Protein AF-A0A5C3P527-F1 (afdb_monomer_lite)

Organism: NCBI:txid1314778

Radius of gyration: 15.07 Å; chains: 1; bounding box: 30×20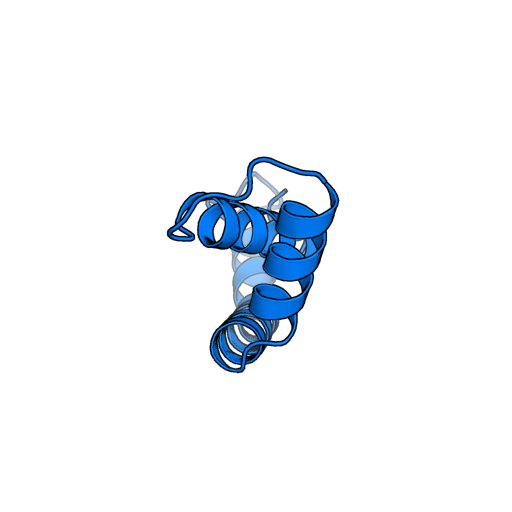×41 Å

Secondary structure (DSSP, 8-state):
--S-HHHHHHHHHHHHHHT-SSPP-SHHHHHHHHHHHHTSHHHHHHHHHHHHHHHHHHHHHHHTTT-----

Structure (mmCIF, N/CA/C/O backbone):
data_AF-A0A5C3P527-F1
#
_entry.id   AF-A0A5C3P527-F1
#
loop_
_atom_site.group_PDB
_atom_site.id
_atom_site.type_symbol
_atom_site.label_atom_id
_atom_site.label_alt_id
_atom_site.label_comp_id
_atom_site.label_asym_id
_atom_site.label_entity_id
_atom_site.label_seq_id
_atom_site.pdbx_PDB_ins_code
_atom_site.Cartn_x
_atom_site.Cartn_y
_atom_site.Cartn_z
_atom_site.occupancy
_atom_site.B_iso_or_equiv
_atom_site.auth_seq_id
_atom_site.auth_comp_id
_atom_site.auth_asym_id
_atom_site.auth_atom_id
_atom_site.pdbx_PDB_model_num
ATOM 1 N N . PRO A 1 1 ? 3.023 9.517 -9.523 1.00 54.50 1 PRO A N 1
ATOM 2 C CA . PRO A 1 1 ? 3.912 8.863 -8.530 1.00 54.50 1 PRO A CA 1
ATOM 3 C C . PRO A 1 1 ? 4.133 7.393 -8.925 1.00 54.50 1 PRO A C 1
ATOM 5 O O . PRO A 1 1 ? 3.663 6.456 -8.289 1.00 54.50 1 PRO A O 1
ATOM 8 N N . ASP A 1 2 ? 4.843 7.218 -10.034 1.00 56.00 2 ASP A N 1
ATOM 9 C CA . ASP A 1 2 ? 4.657 6.061 -10.927 1.00 56.00 2 ASP A CA 1
ATOM 10 C C . ASP A 1 2 ? 5.669 4.934 -10.645 1.00 56.00 2 ASP A C 1
ATOM 12 O O . ASP A 1 2 ? 5.451 3.730 -10.832 1.00 56.00 2 ASP A O 1
ATOM 16 N N . LEU A 1 3 ? 6.813 5.345 -10.098 1.00 67.44 3 LEU A N 1
ATOM 17 C CA . LEU A 1 3 ? 7.952 4.484 -9.793 1.00 67.44 3 LEU A CA 1
ATOM 18 C C . LEU A 1 3 ? 8.151 4.260 -8.292 1.00 67.44 3 LEU A C 1
ATOM 20 O O . LEU A 1 3 ? 8.861 3.336 -7.898 1.00 67.44 3 LEU A O 1
ATOM 24 N N . SER A 1 4 ? 7.535 5.089 -7.448 1.00 82.00 4 SER A N 1
ATOM 25 C CA . SER A 1 4 ? 7.709 4.985 -6.005 1.00 82.00 4 SER A CA 1
ATOM 26 C C . SER A 1 4 ? 6.809 3.889 -5.440 1.00 82.00 4 SER A C 1
ATOM 28 O O . SER A 1 4 ? 5.579 3.992 -5.448 1.00 82.00 4 SER A O 1
ATOM 30 N N . CYS A 1 5 ? 7.431 2.825 -4.929 1.00 85.00 5 CYS A N 1
ATOM 31 C CA . CYS A 1 5 ? 6.711 1.744 -4.256 1.00 85.00 5 CYS A CA 1
ATOM 32 C C . CYS A 1 5 ? 5.975 2.250 -3.012 1.00 85.00 5 CYS A C 1
ATOM 34 O O . CYS A 1 5 ? 4.876 1.790 -2.731 1.00 85.00 5 CYS A O 1
ATOM 36 N N . ILE A 1 6 ? 6.531 3.226 -2.291 1.00 88.19 6 ILE A N 1
ATOM 37 C CA . ILE A 1 6 ? 5.885 3.719 -1.073 1.00 88.19 6 ILE A CA 1
ATOM 38 C C . ILE A 1 6 ? 4.594 4.495 -1.381 1.00 88.19 6 ILE A C 1
ATOM 40 O O . ILE A 1 6 ? 3.605 4.315 -0.683 1.00 88.19 6 ILE A O 1
ATOM 44 N N . GLU A 1 7 ? 4.536 5.241 -2.487 1.00 89.50 7 GLU A N 1
ATOM 45 C CA . GLU A 1 7 ? 3.309 5.932 -2.930 1.00 89.50 7 GLU A CA 1
ATOM 46 C C . GLU A 1 7 ? 2.198 4.940 -3.300 1.00 89.50 7 GLU A C 1
ATOM 48 O O . GLU A 1 7 ? 1.037 5.094 -2.926 1.00 89.50 7 GLU A O 1
ATOM 53 N N . ASN A 1 8 ? 2.574 3.860 -3.990 1.00 90.81 8 ASN A N 1
ATOM 54 C CA . ASN A 1 8 ? 1.656 2.773 -4.331 1.00 90.81 8 ASN A CA 1
ATOM 55 C C . ASN A 1 8 ? 1.182 2.007 -3.077 1.00 90.81 8 ASN A C 1
ATOM 57 O O . ASN A 1 8 ? 0.070 1.475 -3.067 1.00 90.81 8 ASN A O 1
ATOM 61 N N . ALA A 1 9 ? 2.011 1.928 -2.032 1.00 93.06 9 ALA A N 1
ATOM 62 C CA . ALA A 1 9 ? 1.635 1.341 -0.749 1.00 93.06 9 ALA A CA 1
ATOM 63 C C . ALA A 1 9 ? 0.665 2.246 0.024 1.00 93.06 9 ALA A C 1
ATOM 65 O O . ALA A 1 9 ? -0.340 1.749 0.528 1.00 93.06 9 ALA A O 1
ATOM 66 N N . TRP A 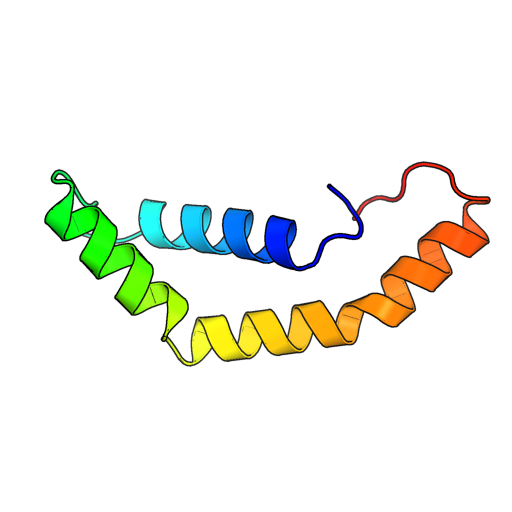1 10 ? 0.908 3.561 0.057 1.00 94.19 10 TRP A N 1
ATOM 67 C CA . TRP A 1 10 ? 0.007 4.519 0.703 1.00 94.19 10 TRP A CA 1
ATOM 68 C C . TRP A 1 10 ? -1.380 4.541 0.063 1.00 94.19 10 TRP A C 1
ATOM 70 O O . TRP A 1 10 ? -2.374 4.419 0.776 1.00 94.19 10 TRP A O 1
ATOM 80 N N . ALA A 1 11 ? -1.454 4.596 -1.270 1.00 93.31 11 ALA A N 1
ATOM 81 C CA . ALA A 1 11 ? -2.728 4.585 -1.988 1.00 93.31 11 ALA A CA 1
ATOM 82 C C . ALA A 1 11 ? -3.549 3.310 -1.714 1.00 93.31 11 ALA A C 1
ATOM 84 O O . ALA A 1 11 ? -4.769 3.359 -1.546 1.00 93.31 11 ALA A O 1
ATOM 85 N N . GLU A 1 12 ? -2.888 2.150 -1.635 1.00 94.75 12 GLU A N 1
ATOM 86 C CA . GLU A 1 12 ? -3.564 0.892 -1.310 1.00 94.75 12 GLU A CA 1
ATOM 87 C C . GLU A 1 12 ? -4.002 0.835 0.159 1.00 94.75 12 GLU A C 1
ATOM 89 O O . GLU A 1 12 ? -5.104 0.362 0.448 1.00 94.75 12 GLU A O 1
ATOM 94 N N . LEU A 1 13 ? -3.177 1.334 1.085 1.00 95.31 13 LEU A N 1
ATOM 95 C CA . LEU 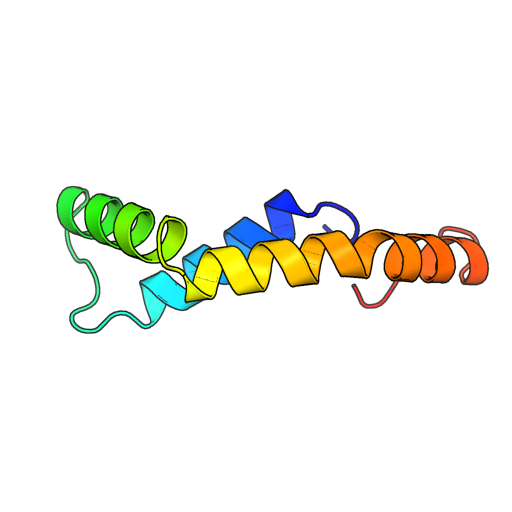A 1 13 ? -3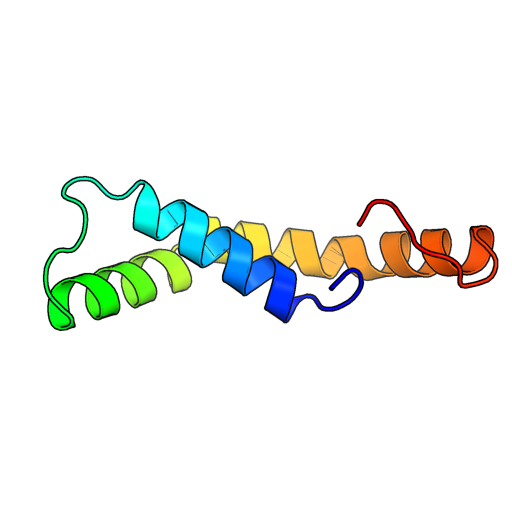.518 1.392 2.505 1.00 95.31 13 LEU A CA 1
ATOM 96 C C . LEU A 1 13 ? -4.754 2.272 2.735 1.00 95.31 13 LEU A C 1
ATOM 98 O O . LEU A 1 13 ? -5.701 1.845 3.395 1.00 95.31 13 LEU A O 1
ATOM 102 N N . GLU A 1 14 ? -4.789 3.459 2.127 1.00 94.38 14 GLU A N 1
ATOM 103 C CA . GLU A 1 14 ? -5.938 4.367 2.175 1.00 94.38 14 GLU A CA 1
ATOM 104 C C . GLU A 1 14 ? -7.208 3.696 1.628 1.00 94.38 14 GLU A C 1
ATOM 106 O O . GLU A 1 14 ? -8.272 3.730 2.262 1.00 94.38 14 GLU A O 1
ATOM 111 N N . ARG A 1 15 ? -7.098 3.021 0.475 1.00 94.62 15 ARG A N 1
ATOM 112 C CA . ARG A 1 15 ? -8.212 2.292 -0.145 1.00 94.62 15 ARG A CA 1
ATOM 113 C C . ARG A 1 15 ? -8.774 1.209 0.776 1.00 94.62 15 ARG A C 1
ATOM 115 O O . ARG A 1 15 ? -9.993 1.028 0.822 1.00 94.62 15 ARG A O 1
ATOM 122 N N . ARG A 1 16 ? -7.913 0.476 1.488 1.00 94.94 16 ARG A N 1
ATOM 123 C CA . ARG A 1 16 ? -8.317 -0.585 2.425 1.00 94.94 16 ARG A CA 1
ATOM 124 C C . ARG A 1 16 ? -8.984 -0.019 3.671 1.00 94.94 16 ARG A C 1
ATOM 126 O O . ARG A 1 16 ? -10.094 -0.434 3.994 1.00 94.94 16 ARG A O 1
ATOM 133 N N . VAL A 1 17 ? -8.376 0.987 4.296 1.00 94.00 17 VAL A N 1
ATOM 134 C CA . VAL A 1 17 ? -8.923 1.640 5.495 1.00 94.00 17 VAL A CA 1
ATOM 135 C C . VAL A 1 17 ? -10.276 2.297 5.213 1.00 94.00 17 VAL A C 1
ATOM 137 O O . VAL A 1 17 ? -11.198 2.189 6.019 1.00 94.00 17 VAL A O 1
ATOM 140 N N . THR A 1 18 ? -10.456 2.892 4.031 1.00 91.56 18 THR A N 1
ATOM 141 C CA . THR A 1 18 ? -11.736 3.500 3.622 1.00 91.56 18 THR A CA 1
ATOM 142 C C . THR A 1 18 ? -12.854 2.465 3.446 1.00 91.56 18 THR A C 1
ATOM 144 O O . THR A 1 18 ? -14.032 2.796 3.578 1.00 91.56 18 THR A O 1
ATOM 147 N N . ARG A 1 19 ? -12.497 1.206 3.164 1.00 92.44 19 ARG A N 1
ATOM 148 C CA . ARG A 1 19 ? -13.425 0.077 3.014 1.00 92.44 19 ARG A CA 1
ATOM 149 C C . ARG A 1 19 ? -13.650 -0.702 4.313 1.00 92.44 19 ARG A C 1
ATOM 151 O O . ARG A 1 19 ? -14.482 -1.609 4.318 1.00 92.44 19 ARG A O 1
ATOM 158 N N . CYS A 1 20 ? -12.944 -0.378 5.400 1.00 88.50 20 CYS A N 1
ATOM 159 C CA . CYS A 1 20 ? -13.200 -0.995 6.697 1.00 88.50 20 CYS A CA 1
ATOM 160 C C . CYS A 1 20 ? -14.655 -0.764 7.131 1.00 88.50 20 CYS A C 1
ATOM 162 O O . CYS A 1 20 ? -15.218 0.314 6.941 1.00 88.50 20 CYS A O 1
ATOM 164 N N . THR A 1 21 ? -15.251 -1.791 7.736 1.00 86.19 21 THR A N 1
ATOM 165 C CA . THR A 1 21 ? -16.586 -1.727 8.336 1.00 86.19 21 THR A CA 1
ATOM 166 C C . THR A 1 21 ? -16.479 -2.172 9.800 1.00 86.19 21 THR A C 1
ATOM 168 O O . THR A 1 21 ? -16.065 -3.307 10.035 1.00 86.19 21 THR A O 1
ATOM 171 N N . PRO A 1 22 ? -16.821 -1.319 10.785 1.00 85.44 22 PRO A N 1
ATOM 172 C CA . PRO A 1 22 ? -17.218 0.081 10.627 1.00 85.44 22 PRO A CA 1
ATOM 173 C C . PRO A 1 22 ? -16.058 0.956 10.128 1.00 85.44 22 PRO A C 1
ATOM 175 O O . PRO A 1 22 ? -14.883 0.645 10.341 1.00 85.44 22 PRO A O 1
ATOM 178 N N . ARG A 1 23 ? -16.401 2.053 9.448 1.00 89.12 23 ARG A N 1
ATOM 179 C CA . ARG A 1 23 ? -15.412 3.043 9.011 1.00 89.12 23 ARG A CA 1
ATOM 180 C C . ARG A 1 23 ? -14.849 3.738 10.256 1.00 89.12 23 ARG A C 1
ATOM 182 O O . ARG A 1 23 ? -15.636 4.062 11.131 1.00 89.12 23 ARG A O 1
ATOM 189 N N . PRO A 1 24 ? -13.537 3.980 10.379 1.00 90.06 24 PRO A N 1
ATOM 190 C CA . PRO A 1 24 ? -13.019 4.722 11.524 1.00 90.06 24 PRO A CA 1
ATOM 191 C C . PRO A 1 24 ? -13.585 6.149 11.553 1.00 90.06 24 PRO A C 1
ATOM 193 O O . PRO A 1 24 ? -13.577 6.840 10.533 1.00 90.06 24 PRO A O 1
ATOM 196 N N . TYR A 1 25 ? -14.077 6.575 12.719 1.00 91.88 25 TYR A N 1
ATOM 197 C CA . TYR A 1 25 ? -14.668 7.903 12.944 1.00 91.88 25 TYR A CA 1
ATOM 198 C C . TYR A 1 25 ? -13.855 8.757 13.927 1.00 91.88 25 TYR A C 1
ATOM 200 O O . TYR A 1 25 ? -14.096 9.955 14.041 1.00 91.88 25 TYR A O 1
ATOM 208 N N . THR A 1 26 ? -12.902 8.145 14.635 1.00 94.44 26 THR A N 1
ATOM 209 C CA . THR A 1 26 ? -11.958 8.820 15.534 1.00 94.44 26 THR A CA 1
ATOM 210 C C . THR A 1 26 ? -10.523 8.594 15.073 1.00 94.44 26 THR A C 1
ATOM 212 O O . THR A 1 26 ? -10.242 7.654 14.325 1.00 94.44 26 THR A O 1
ATOM 215 N N . GLU A 1 27 ? -9.605 9.437 15.541 1.00 95.19 27 GLU A N 1
ATOM 216 C CA . GLU A 1 27 ? -8.175 9.305 15.248 1.00 95.19 27 GLU A CA 1
ATOM 217 C C . GLU A 1 27 ? -7.610 7.965 15.743 1.00 95.19 27 GLU A C 1
ATOM 219 O O . GLU A 1 27 ? -6.941 7.269 14.985 1.00 95.19 27 GLU A O 1
ATOM 224 N N . ASP A 1 28 ? -7.985 7.525 16.948 1.00 95.75 28 ASP A N 1
ATOM 225 C CA . ASP A 1 28 ? -7.562 6.226 17.490 1.00 95.75 28 ASP A CA 1
ATOM 226 C C . ASP A 1 28 ? -8.060 5.046 16.646 1.00 95.75 28 ASP A C 1
ATOM 228 O O . ASP A 1 28 ? -7.329 4.089 16.386 1.00 95.75 28 ASP A O 1
ATOM 232 N N . GLN A 1 29 ? -9.313 5.110 16.182 1.00 93.88 29 GLN A N 1
ATOM 233 C CA . GLN A 1 29 ? -9.872 4.083 15.304 1.00 93.88 29 GLN A CA 1
ATOM 234 C C . GLN A 1 29 ? -9.165 4.073 13.950 1.00 93.88 29 GLN A C 1
ATOM 236 O O . GLN A 1 29 ? -8.932 2.999 13.391 1.00 93.88 29 GLN A O 1
ATOM 241 N N . LEU A 1 30 ? -8.826 5.252 13.422 1.00 95.56 30 LEU A N 1
ATOM 242 C CA . LEU A 1 30 ? -8.079 5.389 12.179 1.00 95.56 30 LEU A CA 1
ATOM 243 C C . LEU A 1 30 ? -6.678 4.798 12.328 1.00 95.56 30 LEU A C 1
ATOM 245 O O . LEU A 1 30 ? -6.278 3.982 11.502 1.00 95.56 30 LEU A O 1
ATOM 249 N N . TRP A 1 31 ? -5.967 5.146 13.399 1.00 95.81 31 TRP A N 1
ATOM 250 C CA . TRP A 1 31 ? -4.637 4.622 13.683 1.00 95.81 31 TRP A CA 1
ATOM 251 C C . TRP A 1 31 ? -4.646 3.100 13.848 1.00 95.81 31 TRP A C 1
ATOM 253 O O . TRP A 1 31 ? -3.870 2.400 13.197 1.00 95.81 31 TRP A O 1
ATOM 263 N N . GLY A 1 32 ? -5.592 2.563 14.623 1.00 95.50 32 GLY A N 1
ATOM 264 C CA . GLY A 1 32 ? -5.755 1.119 14.779 1.00 95.50 32 GLY A CA 1
ATOM 265 C C . GLY A 1 32 ? -6.094 0.408 13.463 1.00 95.50 32 GLY A C 1
ATOM 266 O O . GLY A 1 32 ? -5.572 -0.675 13.193 1.00 95.50 32 GLY A O 1
ATOM 267 N N . ALA A 1 33 ? -6.929 1.012 12.609 1.00 95.56 33 ALA A N 1
ATOM 268 C CA . ALA A 1 33 ? -7.241 0.471 11.286 1.00 95.56 33 ALA A CA 1
ATOM 269 C C . ALA A 1 33 ? -6.020 0.487 10.353 1.00 95.56 33 ALA A C 1
ATOM 271 O O . ALA A 1 33 ? -5.763 -0.514 9.688 1.00 95.56 33 ALA A O 1
ATOM 272 N N . LEU A 1 34 ? -5.246 1.578 10.346 1.00 96.44 34 LEU A N 1
ATOM 273 C CA . LEU A 1 34 ? -4.002 1.696 9.581 1.00 96.44 34 LEU A CA 1
ATOM 274 C C . LEU A 1 34 ? -3.001 0.616 9.992 1.00 96.44 34 LEU A C 1
ATOM 276 O O . LEU A 1 34 ? -2.500 -0.103 9.132 1.00 96.44 34 LEU A O 1
ATOM 280 N N . GLN A 1 35 ? -2.752 0.456 11.294 1.00 96.94 35 GLN A N 1
ATOM 281 C CA . GLN A 1 35 ? -1.844 -0.572 11.803 1.00 96.94 35 GLN A CA 1
ATOM 282 C C . GLN A 1 35 ? -2.327 -1.977 11.435 1.00 96.94 35 GLN A C 1
ATOM 284 O O . GLN A 1 35 ? -1.555 -2.775 10.908 1.00 96.94 35 GLN A O 1
ATOM 289 N N . ARG A 1 36 ? -3.610 -2.280 11.662 1.00 95.69 36 ARG A N 1
ATOM 290 C CA . ARG A 1 36 ? -4.182 -3.595 11.348 1.00 95.69 36 ARG A CA 1
ATOM 291 C C . ARG A 1 36 ? -4.027 -3.947 9.871 1.00 95.69 36 ARG A C 1
ATOM 293 O O . ARG A 1 36 ? -3.625 -5.064 9.561 1.00 95.69 36 ARG A O 1
ATOM 300 N N . GLU A 1 37 ? -4.351 -3.021 8.972 1.00 96.19 37 GLU A N 1
ATOM 301 C CA . GLU A 1 37 ? -4.212 -3.254 7.533 1.00 96.19 37 GLU A CA 1
ATOM 302 C C . GLU A 1 37 ? -2.742 -3.395 7.135 1.00 96.19 37 GLU A C 1
ATOM 304 O O . GLU A 1 37 ? -2.395 -4.360 6.456 1.00 96.19 37 GLU A O 1
ATOM 309 N N . TRP A 1 38 ? -1.876 -2.492 7.605 1.00 96.50 38 TRP A N 1
ATOM 310 C CA . TRP A 1 38 ? -0.447 -2.477 7.281 1.00 96.50 38 TRP A CA 1
ATOM 311 C C . TRP A 1 38 ? 0.275 -3.761 7.700 1.00 96.50 38 TRP A C 1
ATOM 313 O O . TRP A 1 38 ? 1.074 -4.299 6.937 1.00 96.50 38 TRP A O 1
ATOM 323 N N . TYR A 1 39 ? -0.031 -4.278 8.892 1.00 96.81 39 TYR A N 1
ATOM 324 C CA . TYR A 1 39 ? 0.564 -5.509 9.419 1.00 96.81 39 TYR A CA 1
ATOM 325 C C . TYR A 1 39 ? -0.176 -6.787 8.996 1.00 96.81 39 TYR A C 1
ATOM 327 O O . TYR A 1 39 ? 0.196 -7.878 9.425 1.00 96.81 39 TYR A O 1
ATOM 335 N N . SER A 1 40 ? -1.214 -6.690 8.161 1.00 96.69 40 SER A N 1
ATOM 336 C CA . SER A 1 40 ? -1.924 -7.874 7.672 1.00 96.69 40 SER A CA 1
ATOM 337 C C . SER A 1 40 ? -1.095 -8.648 6.641 1.00 96.69 40 SER A C 1
ATOM 339 O O . SER A 1 40 ? -0.420 -8.069 5.787 1.00 96.69 40 SER A O 1
ATOM 341 N N . GLU A 1 41 ? -1.231 -9.976 6.629 1.00 96.44 41 GLU A N 1
ATOM 342 C CA . GLU A 1 41 ? -0.590 -10.846 5.626 1.00 96.44 41 GLU A CA 1
ATOM 343 C C . GLU A 1 41 ? -0.980 -10.470 4.187 1.00 96.44 41 GLU A C 1
ATOM 345 O O . GLU A 1 41 ? -0.196 -10.592 3.243 1.00 96.44 41 GLU A O 1
ATOM 350 N N . SER A 1 42 ? -2.205 -9.971 4.014 1.00 94.88 42 SER A N 1
ATOM 351 C CA . SER A 1 42 ? -2.715 -9.526 2.719 1.00 94.88 42 SER A CA 1
ATOM 352 C C . SER A 1 42 ? -2.019 -8.256 2.213 1.00 94.88 42 SER A C 1
ATOM 354 O O . SER A 1 42 ? -1.912 -8.048 1.000 1.00 94.88 42 SER A O 1
ATOM 356 N N . PHE A 1 43 ? -1.570 -7.382 3.118 1.00 95.88 43 PHE A N 1
ATOM 357 C CA . PHE A 1 43 ? -0.824 -6.177 2.766 1.00 95.88 43 PHE A CA 1
ATOM 358 C C . PHE A 1 43 ? 0.654 -6.496 2.548 1.00 95.88 43 PHE A C 1
ATOM 360 O O . PHE A 1 43 ? 1.222 -6.041 1.559 1.00 95.88 43 PHE A O 1
ATOM 367 N N . ASP A 1 44 ? 1.242 -7.371 3.370 1.00 95.75 44 ASP A N 1
ATOM 368 C CA . ASP A 1 44 ? 2.588 -7.914 3.139 1.00 95.75 44 ASP A CA 1
ATOM 369 C C . ASP A 1 44 ? 2.695 -8.587 1.757 1.00 95.75 44 ASP A C 1
ATOM 371 O O . ASP A 1 44 ? 3.597 -8.296 0.966 1.00 95.75 44 ASP A O 1
ATOM 375 N N . SER A 1 45 ? 1.706 -9.411 1.404 1.00 96.06 45 SER A N 1
ATOM 376 C CA . SER A 1 45 ? 1.624 -10.038 0.082 1.00 96.06 45 SER A CA 1
ATOM 377 C C . SER A 1 45 ? 1.546 -8.999 -1.038 1.00 96.06 45 SER A C 1
ATOM 379 O O . SER A 1 45 ? 2.253 -9.121 -2.040 1.00 96.06 45 SER A O 1
ATOM 381 N N . TYR A 1 46 ? 0.729 -7.954 -0.878 1.00 95.06 46 TYR A N 1
ATOM 382 C CA . TYR A 1 46 ? 0.651 -6.852 -1.840 1.00 95.06 46 TYR A CA 1
ATOM 383 C C . TYR A 1 46 ? 1.995 -6.121 -1.982 1.00 95.06 46 TYR A C 1
ATOM 385 O O . TYR A 1 46 ? 2.457 -5.910 -3.105 1.00 95.06 46 TYR A O 1
ATOM 393 N N . ALA A 1 47 ? 2.661 -5.800 -0.870 1.00 92.81 47 ALA A N 1
ATOM 394 C CA . ALA A 1 47 ? 3.952 -5.120 -0.862 1.00 92.81 47 ALA A CA 1
ATOM 395 C C . ALA A 1 47 ? 5.028 -5.937 -1.596 1.00 92.81 47 ALA A C 1
ATOM 397 O O . 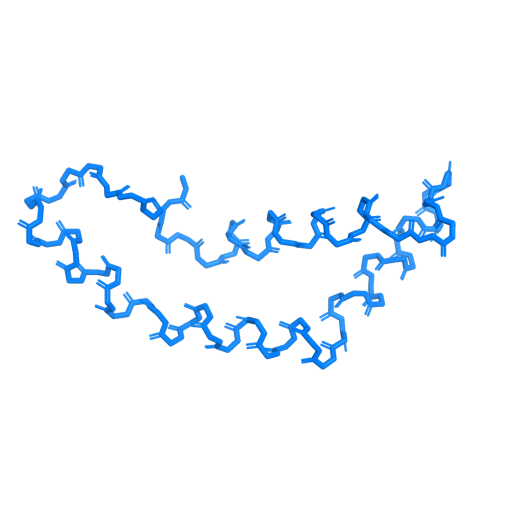ALA A 1 47 ? 5.747 -5.399 -2.441 1.00 92.81 47 ALA A O 1
ATOM 398 N N . LYS A 1 48 ? 5.091 -7.254 -1.366 1.00 94.25 48 LYS A N 1
ATOM 399 C CA . LYS A 1 48 ? 6.002 -8.160 -2.089 1.00 94.25 48 LYS A CA 1
ATOM 400 C C . LYS A 1 48 ? 5.753 -8.149 -3.599 1.00 94.25 48 LYS A C 1
ATOM 402 O O . LYS A 1 48 ? 6.703 -8.044 -4.376 1.00 94.25 48 LYS A O 1
ATOM 407 N N . HIS A 1 49 ? 4.490 -8.197 -4.030 1.00 92.81 49 HIS A N 1
ATOM 408 C CA . HIS A 1 49 ? 4.136 -8.114 -5.453 1.00 92.81 49 HIS A CA 1
ATOM 409 C C . HIS A 1 49 ? 4.500 -6.758 -6.063 1.00 92.81 49 HIS A C 1
ATOM 411 O O . HIS A 1 49 ? 4.986 -6.688 -7.195 1.00 92.81 49 HIS A O 1
ATOM 417 N N . LEU A 1 50 ? 4.294 -5.679 -5.311 1.00 91.31 50 LEU A N 1
ATOM 418 C CA . LEU A 1 50 ? 4.642 -4.333 -5.734 1.00 91.31 50 LEU A CA 1
ATOM 419 C C . LEU A 1 50 ? 6.150 -4.205 -5.977 1.00 91.31 50 LEU A C 1
ATOM 421 O O . LEU A 1 50 ? 6.547 -3.784 -7.067 1.00 91.31 50 LEU A O 1
ATOM 425 N N . TYR A 1 51 ? 6.974 -4.663 -5.032 1.00 90.25 51 TYR A N 1
ATOM 426 C CA . TYR A 1 51 ? 8.429 -4.720 -5.189 1.00 90.25 51 TYR A CA 1
ATOM 427 C C . TYR A 1 51 ? 8.853 -5.590 -6.377 1.00 90.25 51 TYR A C 1
ATOM 429 O O . TYR A 1 51 ? 9.650 -5.155 -7.209 1.00 90.25 51 TYR A O 1
ATOM 437 N N . ALA A 1 52 ? 8.270 -6.783 -6.528 1.00 91.62 52 ALA A N 1
ATOM 438 C CA . ALA A 1 52 ? 8.552 -7.665 -7.662 1.00 91.62 52 ALA A CA 1
ATOM 439 C C . ALA A 1 52 ? 8.193 -7.027 -9.021 1.00 91.62 52 ALA A C 1
ATOM 441 O O . ALA A 1 52 ? 8.762 -7.383 -10.054 1.00 91.62 52 ALA A O 1
ATOM 442 N N . SER A 1 53 ? 7.277 -6.052 -9.040 1.00 88.69 53 SER A N 1
ATOM 443 C CA . SER A 1 53 ? 6.891 -5.331 -10.254 1.00 88.69 53 SER A CA 1
ATOM 444 C C . SER A 1 53 ? 7.893 -4.251 -10.690 1.00 88.69 53 SER A C 1
ATOM 446 O O . SER A 1 53 ? 7.858 -3.837 -11.853 1.00 88.69 53 SER A O 1
ATOM 448 N N . VAL A 1 54 ? 8.811 -3.820 -9.814 1.00 87.75 54 VAL A N 1
ATOM 449 C CA . VAL A 1 54 ? 9.745 -2.705 -10.072 1.00 87.75 54 VAL A CA 1
ATOM 450 C C . VAL A 1 54 ? 10.596 -2.911 -11.328 1.00 87.75 54 VAL A C 1
ATOM 452 O O . VAL A 1 54 ? 10.591 -2.018 -12.179 1.00 87.75 54 VAL A O 1
ATOM 455 N N . PRO A 1 55 ? 11.254 -4.068 -11.558 1.00 88.75 55 PRO A N 1
ATOM 456 C CA . PRO A 1 55 ? 12.062 -4.259 -12.765 1.00 88.75 55 PRO A CA 1
ATOM 457 C C . PRO A 1 55 ? 11.244 -4.150 -14.059 1.0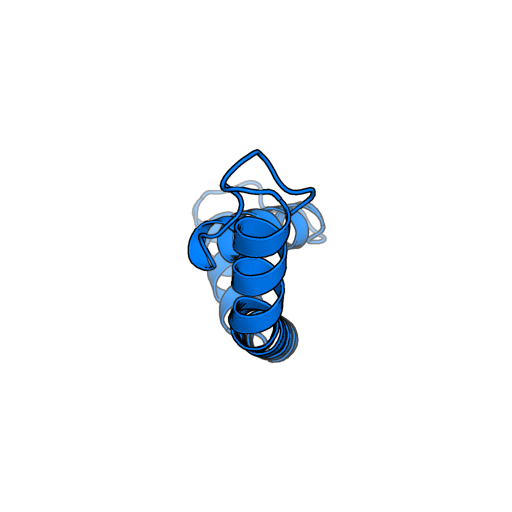0 88.75 55 PRO A C 1
ATOM 459 O O . PRO A 1 55 ? 11.746 -3.733 -15.103 1.00 88.75 55 PRO A O 1
ATOM 462 N N . ARG A 1 56 ? 9.962 -4.528 -14.017 1.00 88.38 56 ARG A N 1
ATOM 463 C CA . ARG A 1 56 ? 9.041 -4.383 -15.151 1.00 88.38 56 ARG A CA 1
ATOM 464 C C . ARG A 1 56 ? 8.667 -2.916 -15.381 1.00 88.38 56 ARG A C 1
ATOM 466 O O . ARG A 1 56 ? 8.656 -2.492 -16.532 1.00 88.38 56 ARG A O 1
ATOM 473 N N . ARG A 1 57 ? 8.414 -2.146 -14.316 1.00 85.50 57 ARG A N 1
ATOM 474 C CA . ARG A 1 57 ? 8.132 -0.699 -14.393 1.00 85.50 57 ARG A CA 1
ATOM 475 C C . ARG A 1 57 ? 9.332 0.087 -14.935 1.00 85.50 57 ARG A C 1
ATOM 477 O O . ARG A 1 57 ? 9.160 0.906 -15.827 1.00 85.50 57 ARG A O 1
ATOM 484 N N . ILE A 1 58 ? 10.548 -0.233 -14.482 1.00 85.25 58 ILE A N 1
ATOM 485 C CA . ILE A 1 58 ? 11.789 0.382 -14.988 1.00 85.25 58 ILE A CA 1
ATOM 486 C C . ILE A 1 58 ? 11.982 0.093 -16.482 1.00 85.25 58 ILE A C 1
ATOM 488 O O . ILE A 1 58 ? 12.316 0.998 -17.244 1.00 85.25 58 ILE A O 1
ATOM 492 N N . ARG A 1 59 ? 11.739 -1.149 -16.928 1.00 86.81 59 ARG A N 1
ATOM 493 C CA . ARG A 1 59 ? 11.784 -1.484 -18.362 1.00 86.81 59 ARG A CA 1
ATOM 494 C C . ARG A 1 59 ? 10.765 -0.683 -19.164 1.00 86.81 59 ARG A C 1
ATOM 496 O O . ARG A 1 59 ? 11.142 -0.100 -20.168 1.00 86.81 59 ARG A O 1
ATOM 503 N N . ALA A 1 60 ? 9.525 -0.583 -18.686 1.00 83.81 60 ALA A N 1
ATOM 504 C CA . ALA A 1 60 ? 8.497 0.216 -19.349 1.00 83.81 60 ALA A CA 1
ATOM 505 C C . ALA A 1 60 ? 8.892 1.700 -19.464 1.00 83.81 60 ALA A C 1
ATOM 507 O O . ALA A 1 60 ? 8.683 2.300 -20.512 1.00 83.81 60 ALA A O 1
ATOM 508 N N . LEU A 1 61 ? 9.510 2.274 -18.426 1.00 84.12 61 LEU A N 1
ATOM 509 C CA . LEU A 1 61 ? 10.019 3.648 -18.458 1.00 84.12 61 LEU A CA 1
ATOM 510 C C . LEU A 1 61 ? 11.111 3.821 -19.521 1.00 84.12 61 LEU A C 1
ATOM 512 O O . LEU A 1 61 ? 11.082 4.772 -20.299 1.00 84.12 61 LEU A O 1
ATOM 516 N N . ARG A 1 62 ? 12.065 2.884 -19.568 1.00 85.38 62 ARG A N 1
ATOM 517 C CA . ARG A 1 62 ? 13.147 2.884 -20.558 1.00 85.38 62 ARG A CA 1
ATOM 518 C C . ARG A 1 62 ? 12.600 2.767 -21.979 1.00 85.38 62 ARG A C 1
ATOM 520 O O . ARG A 1 62 ? 13.001 3.534 -22.846 1.00 85.38 62 ARG A O 1
ATOM 527 N N . ASP A 1 63 ? 11.697 1.820 -22.207 1.00 85.25 63 ASP A N 1
ATOM 528 C CA . ASP A 1 63 ? 11.133 1.544 -23.530 1.00 85.25 63 ASP A CA 1
ATOM 529 C C . ASP A 1 63 ? 10.245 2.710 -24.011 1.00 85.25 63 ASP A C 1
ATOM 531 O O . ASP A 1 63 ? 10.126 2.945 -25.209 1.00 85.25 63 ASP A O 1
ATOM 535 N N . ASN A 1 64 ? 9.699 3.499 -23.078 1.00 83.88 64 ASN A N 1
ATOM 536 C CA . ASN A 1 64 ? 8.974 4.738 -23.354 1.00 83.88 64 ASN A CA 1
ATOM 537 C C . ASN A 1 64 ? 9.877 5.987 -23.397 1.00 83.88 64 ASN A C 1
ATOM 539 O O . ASN A 1 64 ? 9.386 7.107 -23.291 1.00 83.88 64 ASN A O 1
ATOM 543 N N . GLY A 1 65 ? 11.203 5.829 -23.483 1.00 81.81 65 GLY A N 1
ATOM 544 C CA . GLY A 1 65 ? 12.144 6.948 -23.597 1.00 81.81 65 GLY A CA 1
ATOM 545 C C . GLY A 1 65 ? 12.144 7.912 -22.405 1.00 81.81 65 GLY A C 1
ATOM 546 O O . GLY A 1 65 ? 12.462 9.084 -22.577 1.00 81.81 65 GLY A O 1
ATOM 547 N N . GLY A 1 66 ? 11.758 7.448 -21.212 1.00 70.69 66 GLY A N 1
ATOM 548 C CA . GLY A 1 66 ? 11.668 8.279 -20.007 1.00 70.69 66 GLY A CA 1
ATOM 549 C C . GLY A 1 66 ? 10.363 9.070 -19.856 1.00 70.69 66 GLY A C 1
ATOM 550 O O . GLY A 1 66 ? 10.205 9.771 -18.859 1.00 70.69 66 GLY A O 1
ATOM 551 N N . TRP A 1 67 ? 9.424 8.957 -20.800 1.00 74.69 67 TRP A N 1
ATOM 552 C CA . TRP A 1 67 ? 8.112 9.607 -20.719 1.00 74.69 67 TRP A CA 1
ATOM 553 C C . TRP A 1 67 ? 7.143 8.851 -19.796 1.00 74.69 67 TRP A C 1
ATOM 555 O O . TRP A 1 67 ? 7.346 7.673 -19.484 1.00 74.69 67 TRP A O 1
ATOM 565 N N . TRP A 1 68 ? 6.060 9.527 -19.391 1.00 67.38 68 TRP A N 1
ATOM 566 C CA . TRP A 1 68 ? 5.005 9.006 -18.511 1.00 67.38 68 TRP A CA 1
ATOM 567 C C . TRP A 1 68 ? 4.552 7.597 -18.895 1.00 67.38 68 TRP A C 1
ATOM 569 O O . TRP A 1 68 ? 4.168 7.341 -20.037 1.00 67.38 68 TRP A O 1
ATOM 579 N N . THR A 1 69 ? 4.570 6.687 -17.924 1.00 63.91 69 THR A N 1
ATOM 580 C CA . THR A 1 69 ? 4.060 5.321 -18.091 1.00 63.91 69 THR A CA 1
ATOM 581 C C . THR A 1 69 ? 2.705 5.189 -17.399 1.00 63.91 69 THR A C 1
ATOM 583 O O . THR A 1 69 ? 2.360 6.007 -16.564 1.00 63.91 69 THR A O 1
ATOM 586 N N . LYS A 1 70 ? 1.919 4.154 -17.717 1.00 66.00 70 LYS A N 1
ATOM 587 C CA . LYS A 1 70 ? 0.597 3.909 -17.094 1.00 66.00 70 LYS A CA 1
ATOM 588 C C . LYS A 1 70 ? 0.645 3.670 -15.565 1.00 66.00 70 LYS A C 1
ATOM 590 O O . LYS A 1 70 ? -0.410 3.598 -14.939 1.00 66.00 70 LYS A O 1
ATOM 595 N N . TYR A 1 71 ? 1.829 3.410 -15.016 1.00 57.38 71 TYR A N 1
ATOM 596 C CA . TYR A 1 71 ? 2.039 2.984 -13.625 1.00 57.38 71 TYR A CA 1
ATOM 597 C C . TYR A 1 71 ? 2.219 4.143 -12.683 1.00 57.38 71 TYR A C 1
ATOM 599 O O . TYR A 1 71 ? 2.580 5.194 -13.219 1.00 57.38 71 TYR A O 1
#

Foldseek 3Di:
DQQDLVVVLVVVLVVQQCPDVVRDPDPVSSVVSSVCCCPDPVSVVVSVVSVVCNVVSVVQCVVVVNDDDPD

Sequence (71 aa):
PDLSCIENAWAELERRVTRCTPRPYTEDQLWGALQREWYSESFDSYAKHLYASVPRRIRALRDNGGWWTKY

InterPro domains:
  IPR036397 Ribonuclease H superfamily [G3DSA:3.30.420.10] (1-71)

pLDDT: mean 88.12, std 10.25, range [54.5, 96.94]